Protein AF-A0AAU1FFE0-F1 (afdb_monomer_lite)

Radius of gyration: 12.99 Å; chains: 1; bounding box: 34×21×35 Å

Foldseek 3Di:
DPDWDKDWDPVPPPPDFAIKIWTWDPVVHTKIWIDTPNCRPPIDIDHPVVVVVVVVCVVVVNDDDD

Secondary structure (DSSP, 8-state):
------EE-TT--SSSS--EEEEEE-SSS-EEEEEESSSTT--EEE-HHHHHHHHHHHHTT-S---

Sequence (66 aa):
MPHLVWQKSSFSTGGEGECVELAASTTGHIHIHLRESDEPHAIATTTPHTLAGLLGALKAGRIARP

Structure (mmCIF, N/CA/C/O backbone):
data_AF-A0AAU1FFE0-F1
#
_entry.id   AF-A0AAU1FFE0-F1
#
loop_
_atom_site.group_PDB
_atom_site.id
_atom_site.type_symbol
_atom_site.label_atom_id
_atom_site.label_alt_id
_atom_site.label_comp_id
_atom_site.label_asym_id
_atom_site.label_entity_id
_atom_site.label_seq_id
_atom_site.pdbx_PDB_ins_code
_atom_site.Cartn_x
_atom_site.Cartn_y
_atom_site.Cartn_z
_atom_site.occupancy
_atom_site.B_iso_or_equiv
_atom_site.auth_seq_id
_atom_site.auth_comp_id
_atom_site.auth_asym_id
_atom_site.auth_atom_id
_atom_site.pdbx_PDB_model_num
ATOM 1 N N . MET A 1 1 ? 16.125 -10.021 -5.288 1.00 53.94 1 MET A N 1
ATOM 2 C CA . MET A 1 1 ? 14.822 -9.515 -4.802 1.00 53.94 1 MET A CA 1
ATOM 3 C C . MET A 1 1 ? 14.776 -8.029 -5.110 1.00 53.94 1 MET A C 1
ATOM 5 O O . MET A 1 1 ? 15.778 -7.380 -4.824 1.00 53.94 1 MET A O 1
ATOM 9 N N . PRO A 1 2 ? 13.726 -7.495 -5.755 1.00 64.19 2 PRO A N 1
ATOM 10 C CA . PRO A 1 2 ? 13.636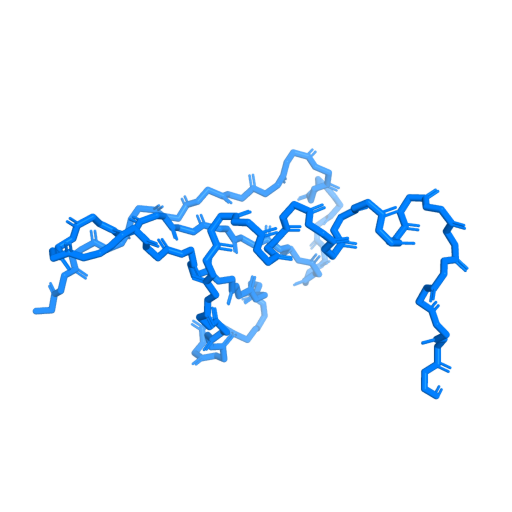 -6.055 -5.973 1.00 64.19 2 PRO A CA 1
ATOM 11 C C . PRO A 1 2 ? 13.659 -5.344 -4.614 1.00 64.19 2 PRO A C 1
ATOM 13 O O . PRO A 1 2 ? 12.960 -5.749 -3.686 1.00 64.19 2 PRO A O 1
ATOM 16 N N . HIS A 1 3 ? 14.516 -4.335 -4.480 1.00 78.06 3 HIS A N 1
ATOM 17 C CA . HIS A 1 3 ? 14.621 -3.548 -3.257 1.00 78.06 3 HIS A CA 1
ATOM 18 C C . HIS A 1 3 ? 13.450 -2.561 -3.204 1.00 78.06 3 HIS A C 1
ATOM 20 O O . HIS A 1 3 ? 13.424 -1.583 -3.951 1.00 78.06 3 HIS A O 1
ATOM 26 N N . LEU A 1 4 ? 12.465 -2.849 -2.352 1.00 89.12 4 LEU A N 1
ATOM 27 C CA . LEU A 1 4 ? 11.316 -1.979 -2.119 1.00 89.12 4 LEU A CA 1
ATOM 28 C C . LEU A 1 4 ? 11.677 -0.903 -1.095 1.00 89.12 4 LEU A C 1
ATOM 30 O O . LEU A 1 4 ? 12.110 -1.213 0.014 1.00 89.12 4 LEU A O 1
ATOM 34 N N . VAL A 1 5 ? 11.474 0.361 -1.467 1.00 92.31 5 VAL A N 1
ATOM 35 C CA . VAL A 1 5 ? 11.624 1.501 -0.558 1.00 92.31 5 VAL A CA 1
ATOM 36 C C . VAL A 1 5 ? 10.267 1.775 0.084 1.00 92.31 5 VAL A C 1
ATOM 38 O O . VAL A 1 5 ? 9.355 2.265 -0.581 1.00 92.31 5 VAL A O 1
ATOM 41 N N . TRP A 1 6 ? 10.136 1.419 1.361 1.00 92.69 6 TRP A N 1
ATOM 42 C CA . TRP A 1 6 ? 8.904 1.593 2.127 1.00 92.69 6 TRP A CA 1
ATOM 43 C C . TRP A 1 6 ? 8.771 3.018 2.659 1.00 92.69 6 TRP A C 1
ATOM 45 O O . TRP A 1 6 ? 9.705 3.574 3.236 1.00 92.69 6 TRP A O 1
ATOM 55 N N . GLN A 1 7 ? 7.588 3.598 2.480 1.00 92.69 7 GLN A N 1
ATOM 56 C CA . GLN A 1 7 ? 7.205 4.896 3.009 1.00 92.69 7 GLN A CA 1
ATOM 57 C C . GLN A 1 7 ? 6.083 4.717 4.029 1.00 92.69 7 GLN A C 1
ATOM 59 O O . GLN A 1 7 ? 4.966 4.320 3.691 1.00 92.69 7 GLN A O 1
ATOM 64 N N . LYS A 1 8 ? 6.391 5.035 5.286 1.00 89.31 8 LYS A N 1
ATOM 65 C CA . LYS A 1 8 ? 5.440 5.028 6.400 1.00 89.31 8 LYS A CA 1
ATOM 66 C C . LYS A 1 8 ? 4.508 6.231 6.320 1.00 89.31 8 LYS A C 1
ATOM 68 O O . LYS A 1 8 ? 4.973 7.348 6.088 1.00 89.31 8 LYS A O 1
ATOM 73 N N . SER A 1 9 ? 3.211 6.023 6.530 1.00 85.31 9 SER A N 1
ATOM 74 C CA . SER A 1 9 ? 2.235 7.115 6.581 1.00 85.31 9 SER A CA 1
ATOM 75 C C . SER A 1 9 ? 2.564 8.135 7.678 1.00 85.31 9 SER A C 1
ATOM 77 O O . SER A 1 9 ? 2.877 7.775 8.812 1.00 85.31 9 SER A O 1
ATOM 79 N N . SER A 1 10 ? 2.419 9.426 7.369 1.00 82.88 10 SER A N 1
ATOM 80 C CA . SER A 1 10 ? 2.588 10.514 8.344 1.00 82.88 10 SER A CA 1
ATOM 81 C C . SER A 1 10 ? 1.498 10.550 9.421 1.00 82.88 10 SER A C 1
ATOM 83 O O . SER A 1 10 ? 1.633 11.284 10.392 1.00 82.88 10 SER A O 1
ATOM 85 N N . PHE A 1 11 ? 0.419 9.781 9.258 1.00 79.12 11 PHE A N 1
ATOM 86 C CA . PHE A 1 11 ? -0.622 9.615 10.278 1.00 79.12 11 PHE A CA 1
ATOM 87 C C . PHE A 1 11 ? -0.257 8.546 11.320 1.00 79.12 11 PHE A C 1
ATOM 89 O O . PHE A 1 11 ? -0.934 8.417 12.334 1.00 79.12 11 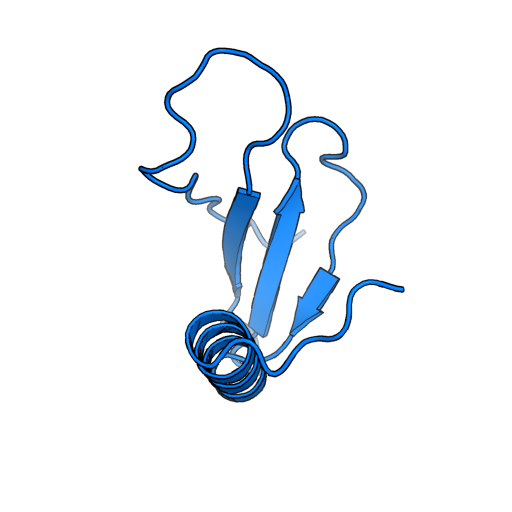PHE A O 1
ATOM 96 N N . SER A 1 12 ? 0.837 7.813 11.103 1.00 76.00 12 SER A N 1
ATOM 97 C CA . SER A 1 12 ? 1.293 6.708 11.949 1.00 76.00 12 SER A CA 1
ATOM 98 C C . SER A 1 12 ? 2.236 7.176 13.073 1.00 76.00 12 SER A C 1
ATOM 100 O O . SER A 1 12 ? 3.313 6.606 13.274 1.00 76.00 12 SER A O 1
ATOM 102 N N . THR A 1 13 ? 1.873 8.270 13.752 1.00 69.31 13 THR A N 1
ATOM 103 C CA . THR A 1 13 ? 2.698 8.972 14.759 1.00 69.31 13 THR A CA 1
ATOM 104 C C . THR A 1 13 ? 2.441 8.537 16.204 1.00 69.31 13 THR A C 1
ATOM 106 O O . THR A 1 13 ? 3.248 8.858 17.074 1.00 69.31 13 THR A O 1
ATOM 109 N N . GLY A 1 14 ? 1.360 7.797 16.475 1.00 61.72 14 GLY A N 1
ATOM 110 C CA . GLY A 1 14 ? 1.095 7.165 17.772 1.00 61.72 14 GLY A CA 1
ATOM 111 C C . GLY A 1 14 ? 1.852 5.843 17.881 1.00 61.72 14 GLY A C 1
ATOM 112 O O . GLY A 1 14 ? 1.784 5.034 16.964 1.00 61.72 14 GLY A O 1
ATOM 113 N N . GLY A 1 15 ? 2.616 5.655 18.956 1.00 60.38 15 GLY A N 1
ATOM 114 C CA . GLY A 1 15 ? 3.656 4.627 19.120 1.00 60.38 15 GLY A CA 1
ATOM 115 C C . GLY A 1 15 ? 3.223 3.156 19.156 1.00 60.38 15 GLY A C 1
ATOM 116 O O . GLY A 1 15 ? 3.957 2.349 19.715 1.00 60.38 15 GLY A O 1
ATOM 117 N N . GLU A 1 16 ? 2.083 2.787 18.580 1.00 62.16 16 GLU A N 1
ATOM 118 C CA . GLU A 1 16 ? 1.490 1.457 18.721 1.00 62.16 16 GLU A CA 1
ATOM 119 C C . GLU A 1 16 ? 1.078 0.915 17.342 1.00 62.16 16 GLU A C 1
ATOM 121 O O . GLU A 1 16 ? 0.116 1.402 16.758 1.00 62.16 16 GLU A O 1
ATOM 126 N N . GLY A 1 17 ? 1.857 -0.046 16.818 1.00 60.06 17 GLY A N 1
ATOM 127 C CA . GLY A 1 17 ? 1.457 -1.167 15.936 1.00 60.06 17 GLY A CA 1
ATOM 128 C C . GLY A 1 17 ? 0.860 -0.905 14.547 1.00 60.06 17 GLY A C 1
ATOM 129 O O . GLY A 1 17 ? 1.291 -1.502 13.565 1.00 60.06 17 GLY A O 1
ATOM 130 N N . GLU A 1 18 ? -0.061 0.039 14.413 1.00 67.56 18 GLU A N 1
ATOM 131 C CA . GLU A 1 18 ? -1.040 0.108 13.318 1.00 67.56 18 GLU A CA 1
ATOM 132 C C . GLU A 1 18 ? -0.545 0.973 12.151 1.00 67.56 18 GLU A C 1
ATOM 134 O O . GLU A 1 18 ? -1.239 1.824 11.584 1.00 67.56 18 GLU A O 1
ATOM 139 N N . CYS A 1 19 ? 0.744 0.855 11.845 1.00 86.81 19 CYS A N 1
ATOM 140 C CA . CYS A 1 19 ? 1.388 1.719 10.876 1.00 86.81 19 CYS A CA 1
ATOM 141 C C . CYS A 1 19 ? 1.263 1.127 9.474 1.00 86.81 19 CYS A C 1
ATOM 143 O O . CYS A 1 19 ? 1.924 0.144 9.157 1.00 86.81 19 CYS A O 1
ATOM 145 N N . VAL A 1 20 ? 0.499 1.788 8.608 1.00 87.62 20 VAL A N 1
ATOM 146 C CA . VAL A 1 20 ? 0.440 1.433 7.185 1.00 87.62 20 VAL A CA 1
ATOM 147 C C . VAL A 1 20 ? 1.649 1.997 6.429 1.00 87.62 20 VAL A C 1
ATOM 149 O O . VAL A 1 20 ? 1.980 3.186 6.548 1.00 87.62 20 VAL A O 1
ATOM 152 N N . GLU A 1 21 ? 2.280 1.151 5.616 1.00 92.69 21 GLU A N 1
ATOM 153 C CA . GLU A 1 21 ? 3.413 1.491 4.755 1.00 92.69 21 GLU A CA 1
ATOM 154 C C . GLU A 1 21 ? 3.143 1.137 3.290 1.00 92.69 21 GLU A C 1
ATOM 156 O O . GLU A 1 21 ? 2.479 0.148 2.973 1.00 92.69 21 GLU A O 1
ATOM 161 N N . LEU A 1 22 ? 3.703 1.941 2.386 1.00 94.06 22 LEU A N 1
ATOM 162 C CA . LEU A 1 22 ? 3.563 1.788 0.939 1.00 94.06 22 LEU A CA 1
ATOM 163 C C . LEU A 1 22 ? 4.934 1.696 0.266 1.00 94.06 22 LEU A C 1
ATOM 165 O O . LEU A 1 22 ? 5.851 2.423 0.638 1.00 94.06 22 LEU A O 1
ATOM 169 N N . ALA A 1 23 ? 5.067 0.871 -0.769 1.00 94.94 23 ALA A N 1
ATOM 170 C CA . ALA A 1 23 ? 6.238 0.866 -1.645 1.00 94.94 23 ALA A CA 1
ATOM 171 C C . ALA A 1 23 ? 5.821 0.751 -3.112 1.00 94.94 23 ALA A C 1
ATOM 173 O O . ALA A 1 23 ? 4.952 -0.047 -3.459 1.00 94.94 23 ALA A O 1
ATOM 174 N N . ALA A 1 24 ? 6.457 1.526 -3.987 1.00 93.88 24 ALA A N 1
ATOM 175 C CA . ALA A 1 24 ? 6.244 1.429 -5.427 1.00 93.88 24 ALA A CA 1
ATOM 176 C C . ALA A 1 24 ? 7.300 0.520 -6.070 1.00 93.88 24 ALA A C 1
ATOM 178 O O . ALA A 1 24 ? 8.483 0.596 -5.740 1.00 93.88 24 ALA A O 1
ATOM 179 N N . SER A 1 25 ? 6.874 -0.301 -7.024 1.00 92.12 25 SER A N 1
ATOM 180 C CA . SER A 1 25 ? 7.751 -1.074 -7.903 1.00 92.12 25 SER A CA 1
ATOM 181 C C . SER A 1 25 ? 7.413 -0.754 -9.352 1.00 92.12 25 SER A C 1
ATOM 183 O O . SER A 1 25 ? 6.241 -0.699 -9.718 1.00 92.12 25 SER A O 1
ATOM 185 N N . THR A 1 26 ? 8.432 -0.517 -10.176 1.00 85.38 26 THR A N 1
ATOM 186 C CA . THR A 1 26 ? 8.281 -0.106 -11.583 1.00 85.38 26 THR A CA 1
ATOM 187 C C . THR A 1 26 ? 8.871 -1.116 -12.565 1.00 85.38 26 THR A C 1
ATOM 189 O O . THR A 1 26 ? 8.974 -0.839 -13.760 1.00 85.38 26 THR A O 1
ATOM 192 N N . THR A 1 27 ? 9.274 -2.300 -12.095 1.00 82.19 27 THR A N 1
ATOM 193 C CA . THR A 1 27 ? 9.824 -3.339 -12.971 1.00 82.19 27 THR A CA 1
ATOM 194 C 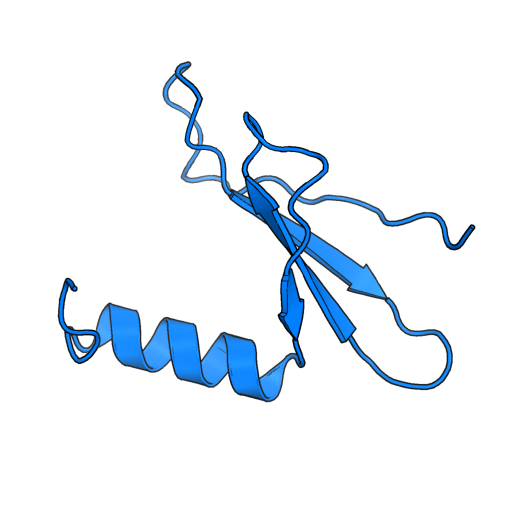C . THR A 1 27 ? 8.708 -3.961 -13.812 1.00 82.19 27 THR A C 1
ATOM 196 O O . THR A 1 27 ? 7.894 -4.734 -13.315 1.00 82.19 27 THR A O 1
ATOM 199 N N . GLY A 1 28 ? 8.673 -3.615 -15.101 1.00 83.25 28 GLY A N 1
ATOM 200 C CA . GLY A 1 28 ? 7.659 -4.069 -16.056 1.00 83.25 28 GLY A CA 1
ATOM 201 C C . GLY A 1 28 ? 6.367 -3.258 -15.967 1.00 83.25 28 GLY A C 1
ATOM 202 O O . GLY A 1 28 ? 6.039 -2.526 -16.896 1.00 83.25 28 GLY A O 1
ATOM 203 N N . HIS A 1 29 ? 5.651 -3.364 -14.848 1.00 84.56 29 HIS A N 1
ATOM 204 C CA . HIS A 1 29 ? 4.406 -2.638 -14.583 1.00 84.56 29 HIS A CA 1
ATOM 205 C C . HIS A 1 29 ? 4.503 -1.887 -13.251 1.00 84.56 29 HIS A C 1
ATOM 207 O O . HIS A 1 29 ? 5.216 -2.310 -12.342 1.00 84.56 29 HIS A O 1
ATOM 213 N N . ILE A 1 30 ? 3.786 -0.762 -13.133 1.00 90.56 30 ILE A N 1
ATOM 214 C CA . ILE A 1 30 ? 3.744 -0.002 -11.879 1.00 90.56 30 ILE A CA 1
ATOM 215 C C . ILE A 1 30 ? 2.822 -0.723 -10.897 1.00 90.56 30 ILE A C 1
ATOM 217 O O . ILE A 1 30 ? 1.601 -0.750 -11.073 1.00 90.56 30 ILE A O 1
ATOM 221 N N . HIS A 1 31 ? 3.418 -1.257 -9.840 1.00 94.12 31 HIS A N 1
ATOM 222 C CA . HIS A 1 31 ? 2.728 -1.870 -8.718 1.00 94.12 31 HIS A CA 1
AT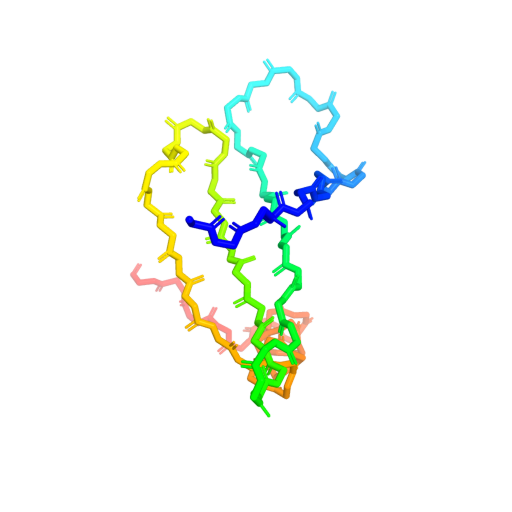OM 223 C C . HIS A 1 31 ? 2.924 -1.045 -7.454 1.00 94.12 31 HIS A C 1
ATOM 225 O O . HIS A 1 31 ? 3.964 -0.413 -7.258 1.00 94.12 31 HIS A O 1
ATOM 231 N N . ILE A 1 32 ? 1.917 -1.085 -6.587 1.00 95.19 32 ILE A N 1
ATOM 232 C CA . ILE A 1 32 ? 2.003 -0.574 -5.227 1.00 95.19 32 ILE A CA 1
ATOM 233 C C . ILE A 1 32 ? 1.879 -1.752 -4.272 1.00 95.19 32 ILE A C 1
ATOM 235 O O . ILE A 1 32 ? 0.955 -2.557 -4.383 1.00 95.19 32 ILE A O 1
ATOM 239 N N . HIS A 1 33 ? 2.813 -1.836 -3.341 1.00 95.00 33 HIS A N 1
ATOM 240 C CA . HIS A 1 33 ? 2.802 -2.775 -2.238 1.00 95.00 33 HIS A CA 1
ATOM 241 C C . HIS A 1 33 ? 2.345 -2.046 -0.980 1.00 95.00 33 HIS A C 1
ATOM 243 O O . HIS A 1 33 ? 2.773 -0.920 -0.730 1.00 95.00 33 HIS A O 1
ATOM 249 N N . LEU A 1 34 ? 1.474 -2.687 -0.215 1.00 93.75 34 LEU A N 1
ATOM 250 C CA . LEU A 1 34 ? 0.924 -2.210 1.045 1.00 93.75 34 LEU A CA 1
ATOM 251 C C . LEU A 1 34 ? 1.223 -3.260 2.112 1.00 93.75 34 LEU A C 1
ATOM 253 O O . LEU A 1 34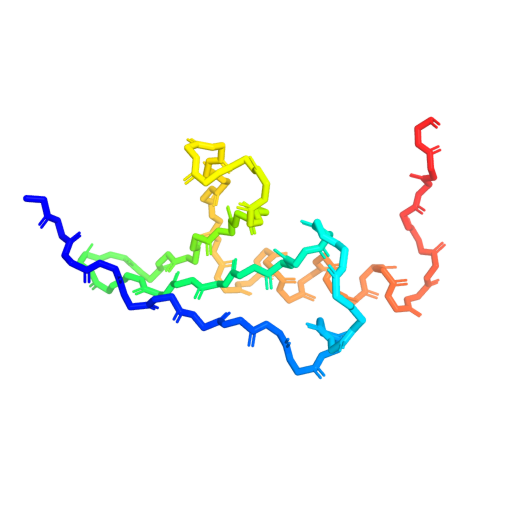 ? 1.067 -4.454 1.848 1.00 93.75 34 LEU A O 1
ATOM 257 N N . ARG A 1 35 ? 1.625 -2.820 3.298 1.00 92.81 35 ARG A N 1
ATOM 258 C CA . ARG A 1 35 ? 1.753 -3.682 4.474 1.00 92.81 35 ARG A CA 1
ATOM 259 C C . ARG A 1 35 ? 1.474 -2.899 5.747 1.00 92.81 35 ARG A C 1
ATOM 261 O O . ARG A 1 35 ? 1.519 -1.665 5.741 1.00 92.81 35 ARG A O 1
ATOM 268 N N . GLU A 1 36 ? 1.259 -3.634 6.822 1.00 90.44 36 GLU A N 1
ATOM 269 C CA . GLU A 1 36 ? 1.216 -3.098 8.177 1.00 90.44 36 GLU A CA 1
ATOM 270 C C . GLU A 1 36 ? 2.553 -3.358 8.871 1.00 90.44 36 GLU A C 1
ATOM 272 O O . GLU A 1 36 ? 3.253 -4.326 8.569 1.00 90.44 36 GLU A O 1
ATOM 277 N N . SER A 1 37 ? 2.950 -2.454 9.763 1.00 87.75 37 SER A N 1
ATOM 278 C CA . SER A 1 37 ? 4.252 -2.540 10.426 1.00 87.75 37 SER A CA 1
ATOM 279 C C . SER A 1 37 ? 4.348 -3.713 11.399 1.00 87.75 37 SER A C 1
ATOM 281 O O . SER A 1 37 ? 5.458 -4.204 11.594 1.00 87.75 37 SER A O 1
ATOM 283 N N . ASP A 1 38 ? 3.238 -4.131 12.015 1.00 87.88 38 ASP A N 1
ATOM 284 C CA . ASP A 1 38 ? 3.209 -5.281 12.931 1.00 87.88 38 ASP A CA 1
ATOM 285 C C . ASP A 1 38 ? 3.197 -6.623 12.173 1.00 87.88 38 ASP A C 1
ATOM 287 O O . ASP A 1 38 ? 3.766 -7.614 12.626 1.00 87.88 38 ASP A O 1
ATOM 291 N N . GLU A 1 39 ? 2.688 -6.623 10.934 1.00 89.25 39 GLU A N 1
ATOM 292 C CA . GLU A 1 39 ? 2.697 -7.773 10.024 1.00 89.25 39 GLU A CA 1
ATOM 293 C C . GLU A 1 39 ? 3.542 -7.506 8.756 1.00 89.25 39 GLU A C 1
ATOM 295 O O . GLU A 1 39 ? 3.035 -7.537 7.630 1.00 89.25 39 GLU A O 1
ATOM 300 N N . PRO A 1 40 ? 4.872 -7.298 8.870 1.00 88.56 40 PRO A N 1
ATOM 301 C CA . PRO A 1 40 ? 5.712 -6.825 7.761 1.00 88.56 40 PRO A CA 1
ATOM 302 C C . PRO A 1 40 ? 5.839 -7.815 6.591 1.00 88.56 40 PRO A C 1
ATOM 304 O O . PRO A 1 40 ? 6.354 -7.455 5.525 1.00 88.56 40 PRO A O 1
ATOM 307 N N . HIS A 1 41 ? 5.404 -9.061 6.794 1.00 91.12 41 HIS A N 1
ATOM 308 C CA . HIS A 1 41 ? 5.397 -10.133 5.800 1.00 91.12 41 HIS A CA 1
ATOM 309 C C . HIS A 1 41 ? 4.052 -10.276 5.068 1.00 91.12 41 HIS A C 1
ATOM 311 O O . HIS A 1 41 ? 4.013 -10.894 4.002 1.00 91.12 41 HIS A O 1
ATOM 317 N N . ALA A 1 42 ? 2.971 -9.681 5.582 1.00 92.12 42 ALA A N 1
ATOM 318 C CA . ALA A 1 42 ? 1.663 -9.658 4.939 1.00 92.12 42 ALA A CA 1
ATOM 319 C C . ALA A 1 42 ? 1.598 -8.499 3.930 1.00 92.12 42 ALA A C 1
ATOM 321 O O . ALA A 1 42 ? 1.197 -7.381 4.245 1.00 92.12 42 ALA A O 1
ATOM 322 N N . ILE A 1 43 ? 2.043 -8.756 2.696 1.00 93.75 43 ILE A N 1
ATOM 323 C CA . ILE A 1 43 ? 2.117 -7.731 1.646 1.00 93.75 43 ILE A CA 1
ATOM 324 C C . ILE A 1 43 ? 0.954 -7.883 0.666 1.00 93.75 43 ILE A C 1
ATOM 326 O O . ILE A 1 43 ? 0.899 -8.835 -0.117 1.00 93.75 43 ILE A O 1
ATOM 330 N N . ALA A 1 44 ? 0.075 -6.886 0.626 1.00 94.06 44 ALA A N 1
ATOM 331 C CA . ALA A 1 44 ? -0.905 -6.742 -0.441 1.00 94.06 44 ALA A CA 1
ATOM 332 C C . ALA A 1 44 ? -0.268 -6.027 -1.642 1.00 94.06 44 ALA A C 1
ATOM 334 O O . ALA A 1 44 ? 0.410 -5.012 -1.492 1.00 94.06 44 ALA A O 1
ATOM 335 N N . THR A 1 45 ? -0.493 -6.541 -2.852 1.00 94.94 45 THR A N 1
ATOM 336 C CA . THR A 1 45 ? -0.011 -5.918 -4.095 1.00 94.94 45 THR A CA 1
ATOM 337 C C . THR A 1 45 ? -1.190 -5.434 -4.921 1.00 94.94 45 THR A C 1
ATOM 339 O O . THR A 1 45 ? -2.155 -6.161 -5.143 1.00 94.94 45 THR A O 1
ATOM 342 N N . THR A 1 46 ? -1.109 -4.195 -5.386 1.00 95.12 46 THR A N 1
ATOM 343 C CA . THR A 1 46 ? -2.166 -3.527 -6.138 1.00 95.12 46 THR A CA 1
ATOM 344 C C . THR A 1 46 ? -1.578 -2.630 -7.227 1.00 95.12 46 THR A C 1
ATOM 346 O O . THR A 1 46 ? -0.366 -2.601 -7.451 1.00 95.12 46 THR A O 1
ATOM 349 N N . THR A 1 47 ? -2.435 -1.904 -7.937 1.00 95.19 47 THR A N 1
ATOM 350 C CA . THR A 1 47 ? -2.033 -0.877 -8.906 1.00 95.19 47 THR A CA 1
ATOM 351 C C . THR A 1 47 ? -2.307 0.520 -8.342 1.00 95.19 47 THR A C 1
ATOM 353 O O . THR A 1 47 ? -3.168 0.666 -7.467 1.00 95.19 47 THR A O 1
ATOM 356 N N . PRO A 1 48 ? -1.653 1.575 -8.863 1.00 94.81 48 PRO A N 1
ATOM 357 C CA . PRO A 1 48 ? -1.967 2.948 -8.474 1.00 94.81 48 PRO A CA 1
ATOM 358 C C . PRO A 1 48 ? -3.454 3.301 -8.639 1.00 94.81 48 PRO A C 1
ATOM 360 O O . PRO A 1 48 ? -4.026 3.964 -7.778 1.00 94.81 48 PRO A O 1
ATOM 363 N N . HIS A 1 49 ? -4.098 2.818 -9.709 1.00 95.88 49 HIS A N 1
ATOM 364 C CA . HIS A 1 49 ? -5.515 3.084 -9.972 1.00 95.88 49 HIS A CA 1
ATOM 365 C C . HIS A 1 49 ? -6.414 2.437 -8.913 1.00 95.88 49 HIS A C 1
ATOM 367 O O . HIS A 1 49 ? -7.291 3.092 -8.352 1.00 95.88 49 HIS A O 1
ATOM 373 N N . THR A 1 50 ? -6.184 1.159 -8.609 1.00 95.62 50 THR A N 1
ATOM 374 C CA . THR A 1 50 ? -6.971 0.434 -7.606 1.00 95.62 50 THR A CA 1
ATOM 375 C C . THR A 1 50 ? -6.794 1.044 -6.216 1.00 95.62 50 THR A C 1
ATOM 377 O O . THR A 1 50 ? -7.778 1.210 -5.497 1.00 95.62 50 THR A O 1
ATOM 380 N N . LEU A 1 51 ? -5.570 1.445 -5.848 1.00 94.12 51 LEU A N 1
ATOM 381 C CA . LEU A 1 51 ? -5.315 2.132 -4.581 1.00 94.12 51 LEU A CA 1
ATOM 382 C C . LEU A 1 51 ? -6.039 3.485 -4.509 1.00 94.12 51 LEU A C 1
ATOM 384 O O . LEU A 1 51 ? -6.675 3.784 -3.502 1.00 94.12 51 LEU A O 1
ATOM 388 N N . ALA A 1 52 ? -6.004 4.285 -5.578 1.00 94.88 52 ALA A N 1
ATOM 389 C CA . ALA A 1 52 ? -6.737 5.550 -5.636 1.00 94.88 52 ALA A CA 1
ATOM 390 C C . ALA A 1 52 ? -8.256 5.340 -5.493 1.00 94.88 52 ALA A C 1
ATOM 392 O O . ALA A 1 52 ? -8.917 6.073 -4.755 1.00 94.88 52 ALA A O 1
ATOM 393 N N . GLY A 1 53 ? -8.801 4.307 -6.144 1.00 96.19 53 GLY A N 1
ATOM 394 C CA . GLY A 1 53 ? -10.201 3.907 -6.004 1.00 96.19 53 GLY A CA 1
ATOM 395 C C . GLY A 1 53 ? -10.563 3.518 -4.568 1.00 96.19 53 GLY A C 1
ATOM 396 O O . GLY A 1 53 ? -11.564 4.004 -4.040 1.00 96.19 53 GLY A O 1
ATOM 397 N N . LEU A 1 54 ? -9.721 2.712 -3.911 1.00 92.69 54 LEU A N 1
ATOM 398 C CA . LEU A 1 54 ? -9.884 2.321 -2.509 1.00 92.69 54 LEU A CA 1
ATOM 399 C C . LEU A 1 54 ? -9.900 3.544 -1.583 1.00 92.69 54 LEU A C 1
ATOM 401 O O . LEU A 1 54 ? -10.834 3.712 -0.803 1.00 92.69 54 LEU A O 1
ATOM 405 N N . LEU A 1 55 ? -8.909 4.432 -1.703 1.00 92.19 55 LEU A N 1
ATOM 406 C CA . LEU A 1 55 ? -8.826 5.661 -0.907 1.00 92.19 55 LEU A CA 1
ATOM 407 C C . LEU A 1 55 ? -10.050 6.562 -1.130 1.00 92.19 55 LEU A C 1
ATOM 409 O O . LEU A 1 55 ? -10.597 7.121 -0.178 1.00 92.19 55 LEU A O 1
ATOM 413 N N . GLY A 1 56 ? -10.523 6.670 -2.373 1.00 96.12 56 GLY A N 1
ATOM 414 C CA . GLY A 1 56 ? -11.749 7.394 -2.707 1.00 96.12 56 GLY A CA 1
ATOM 415 C C . GLY A 1 56 ? -13.009 6.763 -2.105 1.00 96.12 56 GLY A C 1
ATOM 416 O O . GLY A 1 56 ? -13.914 7.479 -1.675 1.00 96.12 56 GLY A O 1
ATOM 417 N N . ALA A 1 57 ? -13.089 5.433 -2.042 1.00 94.69 57 ALA A N 1
ATOM 418 C CA . ALA A 1 57 ? -14.188 4.724 -1.393 1.00 94.69 57 ALA A CA 1
ATOM 419 C C . ALA A 1 57 ? -14.165 4.907 0.133 1.00 94.69 57 ALA A C 1
ATOM 421 O O . ALA A 1 57 ? -15.208 5.217 0.710 1.00 94.69 57 ALA A O 1
ATOM 422 N N . LEU A 1 58 ? -12.987 4.799 0.760 1.00 92.44 58 LEU A N 1
ATOM 423 C CA . LEU A 1 58 ? -12.775 5.042 2.191 1.00 92.44 58 LEU A CA 1
ATOM 424 C C . LEU A 1 58 ? -13.190 6.461 2.580 1.00 92.44 58 LEU A C 1
ATOM 426 O O . LEU A 1 58 ? -13.994 6.646 3.488 1.00 92.44 58 LEU A O 1
ATOM 430 N N . LYS A 1 59 ? -12.714 7.467 1.839 1.00 90.88 59 LYS A N 1
ATOM 431 C CA . LYS A 1 59 ? -13.045 8.874 2.097 1.00 90.88 59 LYS A CA 1
ATOM 432 C C . LYS A 1 59 ? -14.538 9.173 1.938 1.00 90.88 59 LYS A C 1
ATOM 434 O O . LYS A 1 59 ? -15.055 10.063 2.602 1.00 90.88 59 LYS A O 1
ATOM 439 N N . ALA A 1 60 ? -15.223 8.432 1.070 1.00 95.44 60 ALA A N 1
ATOM 440 C CA . ALA A 1 60 ? -16.665 8.535 0.870 1.00 95.44 60 ALA A CA 1
ATOM 441 C C . ALA A 1 60 ? -17.490 7.693 1.864 1.00 95.44 60 ALA A C 1
ATOM 443 O O . ALA A 1 60 ? -18.712 7.674 1.749 1.00 95.44 60 ALA A O 1
ATOM 444 N N . GLY A 1 61 ? -16.858 6.958 2.789 1.00 92.69 61 GLY A N 1
ATOM 445 C CA . GLY A 1 61 ? -17.553 6.061 3.719 1.00 92.69 61 GLY A CA 1
ATOM 446 C C . GLY A 1 61 ? -18.253 4.880 3.036 1.00 92.69 61 GLY A C 1
ATOM 447 O O . GLY A 1 61 ? -19.212 4.338 3.571 1.00 92.69 61 GLY A O 1
ATOM 448 N N . ARG A 1 62 ? -17.809 4.496 1.831 1.00 92.31 62 ARG A N 1
ATOM 449 C CA . ARG A 1 62 ? -18.444 3.453 1.002 1.00 92.31 62 ARG A CA 1
ATOM 450 C C . ARG A 1 62 ? -17.853 2.060 1.201 1.00 92.31 62 ARG A C 1
ATOM 452 O O . ARG A 1 62 ? -18.272 1.123 0.529 1.00 92.31 62 ARG A O 1
ATOM 459 N N . ILE A 1 63 ? -16.877 1.927 2.094 1.00 85.50 63 ILE A N 1
ATOM 460 C CA . ILE A 1 63 ? -16.372 0.624 2.520 1.00 85.50 63 ILE A CA 1
ATOM 461 C C . ILE A 1 63 ? -17.171 0.212 3.747 1.00 85.50 63 ILE A C 1
ATOM 463 O O . ILE A 1 63 ? -17.056 0.832 4.804 1.00 85.50 63 ILE A O 1
ATOM 467 N N . ALA A 1 64 ? -18.012 -0.808 3.583 1.00 73.31 64 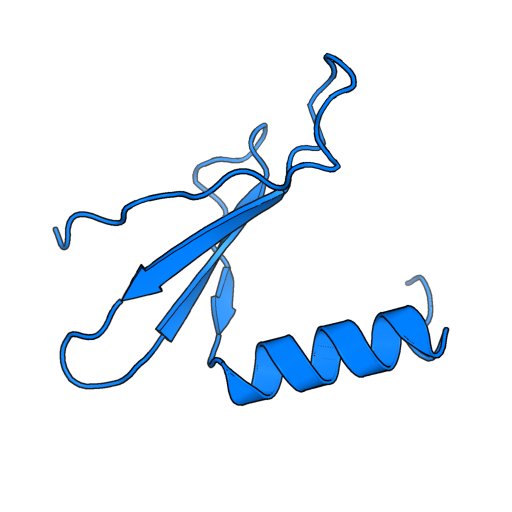ALA A N 1
ATOM 468 C CA . ALA A 1 64 ? -18.667 -1.445 4.712 1.00 73.31 64 ALA A CA 1
ATOM 469 C C . ALA A 1 64 ? -17.598 -2.104 5.591 1.00 73.31 64 ALA A C 1
ATOM 471 O O . ALA A 1 64 ? -16.672 -2.734 5.075 1.00 73.31 64 ALA A O 1
ATOM 472 N N . ARG A 1 65 ? -17.721 -1.952 6.913 1.00 61.69 65 ARG A N 1
ATOM 473 C CA . ARG A 1 65 ? -16.966 -2.806 7.832 1.00 61.69 65 ARG A CA 1
ATOM 474 C C . ARG A 1 65 ? -17.486 -4.240 7.645 1.00 61.69 65 ARG A C 1
ATOM 476 O O . ARG A 1 65 ? -18.708 -4.384 7.565 1.00 61.69 65 ARG A O 1
ATOM 483 N N . PRO A 1 66 ? -16.601 -5.241 7.505 1.00 56.47 66 PRO A N 1
ATOM 484 C CA . PRO A 1 66 ? -17.018 -6.638 7.504 1.00 56.47 66 PRO A CA 1
ATOM 485 C C . PRO A 1 66 ? -17.736 -7.008 8.807 1.00 56.47 66 PRO A C 1
ATOM 487 O O . PRO A 1 66 ? -17.498 -6.327 9.837 1.00 56.47 66 PRO A O 1
#

pLDDT: mean 86.12, std 11.53, range [53.94, 96.19]